Protein AF-A0A7J6PHF5-F1 (afdb_monomer_lite)

pLDDT: mean 81.96, std 14.4, range [38.84, 95.94]

Radius of gyration: 17.18 Å; chains: 1; bounding box: 46×25×44 Å

Foldseek 3Di:
DDDDDDPLPPPVSLVVVLVVVQVVVVVVPDVAAQEGEDAVDDAQDWDFDDPPDDPDPDPRRHIYGYRPHPVVNVVSSVCVQVVQPQDQPDPDDGGNNHDDPDCPPPDDDDDDPVPPD

Structure (mmCIF, N/CA/C/O backbone):
data_AF-A0A7J6PHF5-F1
#
_entry.id   AF-A0A7J6PHF5-F1
#
loop_
_atom_site.group_PDB
_atom_site.id
_atom_site.type_symbol
_atom_site.label_atom_id
_atom_site.label_alt_id
_atom_site.label_comp_id
_atom_site.label_asym_id
_atom_site.label_entity_id
_atom_site.label_seq_id
_atom_site.pdbx_PDB_ins_code
_atom_site.Cartn_x
_atom_site.Cartn_y
_atom_site.Cartn_z
_atom_site.occupancy
_atom_site.B_iso_or_equiv
_atom_site.auth_seq_id
_atom_site.auth_comp_id
_atom_site.auth_asym_id
_atom_site.auth_atom_id
_atom_site.pdbx_PDB_model_num
ATOM 1 N N . LEU A 1 1 ? -13.488 4.701 22.710 1.00 85.56 1 LEU A N 1
ATOM 2 C CA . LEU A 1 1 ? -13.323 4.854 21.248 1.00 85.56 1 LEU A CA 1
ATOM 3 C C . LEU A 1 1 ? -11.874 4.541 20.909 1.00 85.56 1 LEU A C 1
ATOM 5 O O . LEU A 1 1 ? -10.998 5.173 21.483 1.00 85.56 1 LEU A O 1
ATOM 9 N N . TYR A 1 2 ? -11.624 3.549 20.058 1.00 91.56 2 TYR A N 1
ATOM 10 C CA . TYR A 1 2 ? -10.276 3.259 19.565 1.00 91.56 2 TYR A CA 1
ATOM 11 C C . TYR A 1 2 ? -10.036 4.046 18.275 1.00 91.56 2 TYR A C 1
ATOM 13 O O . TYR A 1 2 ? -10.903 4.071 17.404 1.00 91.56 2 TYR A O 1
ATOM 21 N N . THR A 1 3 ? -8.882 4.698 18.164 1.00 94.38 3 THR A N 1
ATOM 22 C CA . THR A 1 3 ? -8.471 5.431 16.965 1.00 94.38 3 THR A CA 1
ATOM 23 C C . THR A 1 3 ? -6.974 5.268 16.756 1.00 94.38 3 THR A C 1
ATOM 25 O O . THR A 1 3 ? -6.194 5.300 17.711 1.00 94.38 3 THR A O 1
ATOM 28 N N . LYS A 1 4 ? -6.572 5.070 15.503 1.00 93.75 4 LYS A N 1
ATOM 29 C CA . LYS A 1 4 ? -5.174 4.938 15.112 1.00 93.75 4 LYS A CA 1
ATOM 30 C C . LYS A 1 4 ? -4.988 5.478 13.701 1.00 93.75 4 LYS A C 1
ATOM 32 O O . LYS A 1 4 ? -5.790 5.198 12.817 1.00 93.75 4 LYS A O 1
ATOM 37 N N . SER A 1 5 ? -3.907 6.228 13.507 1.00 94.44 5 SER A N 1
ATOM 38 C CA . SER A 1 5 ? -3.431 6.653 12.193 1.00 94.44 5 SER A CA 1
ATOM 39 C C . SER A 1 5 ? -2.093 5.981 11.904 1.00 94.44 5 SER A C 1
ATOM 41 O O . SER A 1 5 ? -1.218 5.934 12.774 1.00 94.44 5 SER A O 1
ATOM 43 N N . TYR A 1 6 ? -1.952 5.446 10.694 1.00 92.44 6 TYR A N 1
ATOM 44 C CA . TYR A 1 6 ? -0.760 4.745 10.231 1.00 92.44 6 TYR A CA 1
ATOM 45 C C . TYR A 1 6 ? -0.017 5.638 9.234 1.00 92.44 6 TYR A C 1
ATOM 47 O O . TYR A 1 6 ? -0.328 5.675 8.040 1.00 92.44 6 TYR A O 1
ATOM 55 N N . LEU A 1 7 ? 0.956 6.401 9.736 1.00 90.00 7 LEU A N 1
ATOM 56 C CA . LEU A 1 7 ? 1.778 7.277 8.903 1.00 90.00 7 LEU A CA 1
ATOM 57 C C . LEU A 1 7 ? 2.582 6.450 7.887 1.00 90.00 7 LEU A C 1
ATOM 59 O O . LEU A 1 7 ? 3.075 5.374 8.210 1.00 90.00 7 LEU A O 1
ATOM 63 N N . HIS A 1 8 ? 2.703 6.955 6.659 1.00 88.25 8 HIS A N 1
ATOM 64 C CA . HIS A 1 8 ? 3.302 6.266 5.506 1.00 88.25 8 HIS A CA 1
ATOM 65 C C . HIS A 1 8 ? 2.568 5.008 5.001 1.00 88.25 8 HIS A C 1
ATOM 67 O O . HIS A 1 8 ? 3.129 4.248 4.209 1.00 88.25 8 HIS A O 1
ATOM 73 N N . TYR A 1 9 ? 1.316 4.795 5.421 1.00 90.44 9 TYR A N 1
ATOM 74 C CA . TYR A 1 9 ? 0.438 3.737 4.897 1.00 90.44 9 TYR A CA 1
ATOM 75 C C . TYR A 1 9 ? -0.733 4.274 4.055 1.00 90.44 9 TYR A C 1
ATOM 77 O O . TYR A 1 9 ? -1.560 3.502 3.578 1.00 90.44 9 TYR A O 1
ATOM 85 N N . GLY A 1 10 ? -0.808 5.592 3.833 1.00 91.94 10 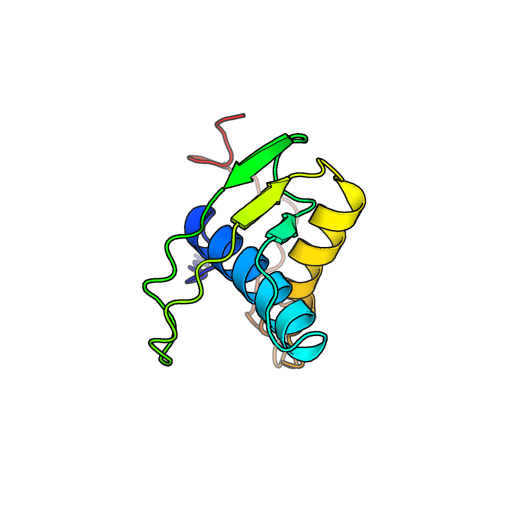GLY A N 1
ATOM 86 C CA . GLY A 1 10 ? -1.722 6.173 2.844 1.00 91.94 10 GLY A CA 1
ATOM 87 C C . GLY A 1 10 ? -1.307 5.812 1.413 1.00 91.94 10 GLY A C 1
ATOM 88 O O . GLY A 1 10 ? -0.137 5.536 1.173 1.00 91.94 10 GLY A O 1
ATOM 89 N N . LEU A 1 11 ? -2.240 5.853 0.455 1.00 91.19 11 LEU A N 1
ATOM 90 C CA . LEU A 1 11 ? -2.039 5.362 -0.921 1.00 91.19 11 LEU A CA 1
ATOM 91 C C . LEU A 1 11 ? -0.731 5.848 -1.583 1.00 91.19 11 LEU A C 1
ATOM 93 O O . LEU A 1 11 ? 0.034 5.039 -2.102 1.00 91.19 11 LEU A O 1
ATOM 97 N N . VAL A 1 12 ? -0.450 7.156 -1.527 1.00 89.62 12 VAL A N 1
ATOM 98 C CA . VAL A 1 12 ? 0.749 7.758 -2.142 1.00 89.62 12 VAL A CA 1
ATOM 99 C C . VAL A 1 12 ? 2.032 7.286 -1.457 1.00 89.62 12 VAL A C 1
ATOM 101 O O . VAL A 1 12 ? 2.973 6.851 -2.116 1.00 89.62 12 VAL A O 1
ATOM 104 N N . GLU A 1 13 ? 2.064 7.335 -0.128 1.00 89.56 13 GLU A N 1
ATOM 105 C CA . GLU A 1 13 ? 3.245 6.974 0.659 1.00 89.56 13 GLU A CA 1
ATOM 106 C C . GLU A 1 13 ? 3.515 5.466 0.643 1.00 89.56 13 GLU A C 1
ATOM 108 O O . GLU A 1 13 ? 4.663 5.038 0.536 1.00 89.56 13 GLU A O 1
ATOM 113 N N . ALA A 1 14 ? 2.461 4.648 0.665 1.00 89.56 14 ALA A N 1
ATOM 114 C CA . ALA A 1 14 ? 2.568 3.207 0.492 1.00 89.56 14 ALA A CA 1
ATOM 115 C C . ALA A 1 14 ? 3.150 2.873 -0.890 1.00 89.56 14 ALA A C 1
ATOM 117 O O . ALA A 1 14 ? 4.075 2.067 -0.979 1.00 89.56 14 ALA A O 1
ATOM 118 N N . ASN A 1 15 ? 2.694 3.546 -1.956 1.00 89.94 15 ASN A N 1
ATOM 119 C CA . ASN A 1 15 ? 3.256 3.364 -3.296 1.00 89.94 15 ASN A CA 1
ATOM 120 C C . ASN A 1 15 ? 4.736 3.789 -3.379 1.00 89.94 15 ASN A C 1
ATOM 122 O O . ASN A 1 15 ? 5.557 3.088 -3.979 1.00 89.94 15 ASN A O 1
ATOM 126 N N . ARG A 1 16 ? 5.111 4.898 -2.725 1.00 87.00 16 ARG A N 1
ATOM 127 C CA . ARG A 1 16 ? 6.518 5.323 -2.603 1.00 87.00 16 ARG A CA 1
ATOM 128 C C . ARG A 1 16 ? 7.367 4.265 -1.901 1.00 87.00 16 ARG A C 1
ATOM 130 O O . ARG A 1 16 ? 8.446 3.941 -2.389 1.00 87.00 16 ARG A O 1
ATOM 137 N N . ARG A 1 17 ? 6.865 3.667 -0.815 1.00 86.81 17 ARG A N 1
ATOM 138 C CA . ARG A 1 17 ? 7.552 2.587 -0.087 1.00 86.81 17 ARG A CA 1
ATOM 139 C C . ARG A 1 17 ? 7.706 1.315 -0.917 1.00 86.81 17 ARG A C 1
ATOM 141 O O . ARG A 1 17 ? 8.797 0.752 -0.918 1.00 86.81 17 ARG A O 1
ATOM 148 N N . VAL A 1 18 ? 6.669 0.884 -1.646 1.00 88.94 18 VAL A N 1
ATOM 149 C CA . VAL A 1 18 ? 6.785 -0.250 -2.588 1.00 88.94 18 VAL A CA 1
ATOM 150 C C . VAL A 1 18 ? 7.874 0.041 -3.617 1.00 88.94 18 VAL A C 1
ATOM 152 O O . VAL A 1 18 ? 8.764 -0.778 -3.825 1.00 88.94 18 VAL A O 1
ATOM 155 N N . SER A 1 19 ? 7.839 1.228 -4.222 1.00 87.69 19 SER A N 1
ATOM 156 C CA . SER A 1 19 ? 8.799 1.619 -5.256 1.00 87.69 19 SER A CA 1
ATOM 157 C C . SER A 1 19 ? 10.236 1.645 -4.723 1.00 87.69 19 SER A C 1
ATOM 159 O O . SER A 1 19 ? 11.134 1.082 -5.347 1.00 87.69 19 SER A O 1
ATOM 161 N N . ALA A 1 20 ? 10.445 2.214 -3.533 1.00 84.56 20 ALA A N 1
ATOM 162 C CA . ALA A 1 20 ? 11.742 2.237 -2.862 1.00 84.56 20 ALA A CA 1
ATOM 163 C C . ALA A 1 20 ? 12.260 0.827 -2.525 1.00 84.56 20 ALA A C 1
ATOM 165 O O . ALA A 1 20 ? 13.449 0.562 -2.691 1.00 84.56 20 ALA A O 1
ATOM 166 N N . ALA A 1 21 ? 11.384 -0.090 -2.100 1.00 85.38 21 ALA A N 1
ATOM 167 C CA . ALA A 1 21 ? 11.752 -1.477 -1.809 1.00 85.38 21 ALA A CA 1
ATOM 168 C C . ALA A 1 21 ? 12.167 -2.261 -3.067 1.00 85.38 21 ALA A C 1
ATOM 170 O O . ALA A 1 21 ? 13.082 -3.082 -3.012 1.00 85.38 21 ALA A O 1
ATOM 171 N N . ILE A 1 22 ? 11.521 -2.008 -4.211 1.00 86.56 22 ILE A N 1
ATOM 172 C CA . ILE A 1 22 ? 11.926 -2.608 -5.490 1.00 86.56 22 ILE A CA 1
ATOM 173 C C . ILE A 1 22 ? 13.303 -2.069 -5.898 1.00 86.56 22 ILE A C 1
ATOM 175 O O . ILE A 1 22 ? 14.195 -2.844 -6.229 1.00 86.56 22 ILE A O 1
ATOM 179 N N . ILE A 1 23 ? 13.498 -0.751 -5.833 1.00 82.25 23 ILE A N 1
ATOM 180 C CA . ILE A 1 23 ? 14.756 -0.109 -6.237 1.00 82.25 23 ILE A CA 1
ATOM 181 C C . ILE A 1 23 ? 15.921 -0.570 -5.373 1.00 82.25 23 ILE A C 1
ATOM 183 O O . ILE A 1 23 ? 16.956 -0.939 -5.915 1.00 82.25 23 ILE A O 1
ATOM 187 N N . SER A 1 24 ? 15.763 -0.594 -4.048 1.00 79.75 24 SER A N 1
ATOM 188 C CA . SER A 1 24 ? 16.830 -1.046 -3.153 1.00 79.75 24 SER A CA 1
ATOM 189 C C . SER A 1 24 ? 17.227 -2.496 -3.434 1.00 79.75 24 SER A C 1
ATOM 191 O O . SER A 1 24 ? 18.411 -2.818 -3.431 1.00 79.75 24 SER A O 1
ATOM 193 N N . LYS A 1 25 ? 16.264 -3.366 -3.759 1.00 79.44 25 LYS A N 1
ATOM 194 C CA . LYS A 1 25 ? 16.527 -4.766 -4.109 1.00 79.44 25 LYS A CA 1
ATOM 195 C C . LYS A 1 25 ? 17.279 -4.933 -5.434 1.00 79.44 25 LYS A C 1
ATOM 197 O O . LYS A 1 25 ? 18.076 -5.863 -5.548 1.00 79.44 25 LYS A O 1
ATOM 202 N N . GLU A 1 26 ? 17.011 -4.082 -6.419 1.00 77.31 26 GLU A N 1
ATOM 203 C CA . GLU A 1 26 ? 17.651 -4.145 -7.741 1.00 77.31 26 GLU A CA 1
ATOM 204 C C . GLU A 1 26 ? 18.996 -3.405 -7.789 1.00 77.31 26 GLU A C 1
ATOM 206 O O . GLU A 1 26 ? 19.927 -3.881 -8.432 1.00 77.31 26 GLU A O 1
ATOM 211 N N . LEU A 1 27 ? 19.160 -2.305 -7.047 1.00 70.75 27 LEU A N 1
ATOM 212 C CA . LEU A 1 27 ? 20.455 -1.625 -6.898 1.00 70.75 27 LEU A CA 1
ATOM 213 C C . LEU A 1 27 ? 21.512 -2.508 -6.233 1.00 70.75 27 LEU A C 1
ATOM 215 O O . LEU A 1 27 ? 22.682 -2.430 -6.578 1.00 70.75 27 LEU A O 1
ATOM 219 N N . LEU A 1 28 ? 21.107 -3.390 -5.315 1.00 63.06 28 LEU A N 1
ATOM 220 C CA . LEU A 1 28 ? 22.005 -4.391 -4.731 1.00 63.06 28 LEU A CA 1
ATOM 221 C C . LEU A 1 28 ? 22.461 -5.458 -5.743 1.00 63.06 28 LEU A C 1
ATOM 223 O O . LEU A 1 28 ? 23.329 -6.266 -5.417 1.00 63.06 28 LEU A O 1
ATOM 227 N N . ARG A 1 29 ? 21.859 -5.511 -6.939 1.00 60.72 29 ARG A N 1
ATOM 228 C CA . ARG A 1 29 ? 22.176 -6.496 -7.981 1.00 60.72 29 ARG A CA 1
ATOM 229 C C . ARG A 1 29 ? 23.015 -5.945 -9.132 1.00 60.72 29 ARG A C 1
ATOM 231 O O . ARG A 1 29 ? 23.654 -6.754 -9.799 1.00 60.72 29 ARG A O 1
ATOM 238 N N . VAL A 1 30 ? 22.997 -4.637 -9.408 1.00 56.19 30 VAL A N 1
ATOM 239 C CA . VAL A 1 30 ? 23.623 -4.062 -10.614 1.00 56.19 30 VAL A CA 1
ATOM 240 C C . VAL A 1 30 ? 24.098 -2.622 -10.363 1.00 56.19 30 VAL A C 1
ATOM 242 O O . VAL A 1 30 ? 23.326 -1.796 -9.884 1.00 56.19 30 VAL A O 1
ATOM 245 N N . ASP A 1 31 ? 25.330 -2.297 -10.775 1.00 53.56 31 ASP A N 1
ATOM 246 C CA . ASP A 1 31 ? 25.977 -0.982 -10.577 1.00 53.56 31 ASP A CA 1
ATOM 247 C C . ASP A 1 31 ? 25.333 0.187 -11.362 1.00 53.56 31 ASP A C 1
ATOM 249 O O . ASP A 1 31 ? 25.648 1.351 -11.122 1.00 53.56 31 ASP A O 1
ATOM 253 N N . SER A 1 32 ? 24.418 -0.081 -12.301 1.00 55.75 32 SER A N 1
ATOM 254 C CA . SER A 1 32 ? 23.594 0.949 -12.960 1.00 55.75 32 SER A CA 1
ATOM 255 C C . SER A 1 32 ? 22.337 0.345 -13.599 1.00 55.75 32 SER A C 1
ATOM 257 O O . SER A 1 32 ? 22.394 -0.281 -14.655 1.00 55.75 32 SER A O 1
ATOM 259 N N . VAL A 1 33 ? 21.172 0.533 -12.971 1.00 61.09 33 VAL A N 1
ATOM 260 C CA . VAL A 1 33 ? 19.879 0.128 -13.551 1.00 61.09 33 VAL A CA 1
ATOM 261 C C . VAL A 1 33 ? 19.122 1.361 -14.025 1.00 61.09 33 VAL A C 1
ATOM 263 O O . VAL A 1 33 ? 18.670 2.165 -13.216 1.00 61.09 33 VAL A O 1
ATOM 266 N N . SER A 1 34 ? 18.961 1.505 -15.340 1.00 69.44 34 SER A N 1
ATOM 267 C CA . SER A 1 34 ? 18.186 2.589 -15.961 1.00 69.44 34 SER A CA 1
ATOM 268 C C . SER A 1 34 ? 16.680 2.300 -16.018 1.00 69.44 34 SER A C 1
ATOM 270 O O . SER A 1 34 ? 15.868 3.224 -16.078 1.00 69.44 34 SER A O 1
ATOM 272 N N . THR A 1 35 ? 16.273 1.025 -16.000 1.00 81.94 35 THR A N 1
ATOM 273 C CA . THR A 1 35 ? 14.861 0.619 -16.089 1.00 81.94 35 THR A CA 1
ATOM 274 C C . THR A 1 35 ? 14.558 -0.564 -15.176 1.00 81.94 35 THR A C 1
ATOM 276 O O . THR A 1 35 ? 15.219 -1.596 -15.250 1.00 81.94 35 THR A O 1
ATOM 279 N N . ILE A 1 36 ? 13.531 -0.423 -14.336 1.00 87.19 36 ILE A N 1
ATOM 280 C CA . ILE A 1 36 ? 13.114 -1.425 -13.348 1.00 87.19 36 ILE A CA 1
ATOM 281 C C . ILE A 1 36 ? 11.660 -1.818 -13.584 1.00 87.19 36 ILE A C 1
ATOM 283 O O . ILE A 1 36 ? 10.801 -0.965 -13.777 1.00 87.19 36 ILE A O 1
ATOM 287 N N . ASN A 1 37 ? 11.353 -3.111 -13.511 1.00 90.31 37 ASN A N 1
ATOM 288 C CA . ASN A 1 37 ? 9.979 -3.585 -13.645 1.00 90.31 37 ASN A CA 1
ATOM 289 C C . ASN A 1 37 ? 9.200 -3.429 -12.329 1.00 90.31 37 ASN A C 1
ATOM 291 O O . ASN A 1 37 ? 9.639 -3.900 -11.281 1.00 90.31 37 ASN A O 1
ATOM 295 N N . ASN A 1 38 ? 8.009 -2.832 -12.394 1.00 91.75 38 ASN A N 1
ATOM 296 C CA . ASN A 1 38 ? 7.073 -2.725 -11.278 1.00 91.75 38 ASN A CA 1
ATOM 297 C C . ASN A 1 38 ? 5.790 -3.532 -11.575 1.00 91.75 38 ASN A C 1
ATOM 299 O O . ASN A 1 38 ? 5.079 -3.230 -12.536 1.00 91.75 38 ASN A O 1
ATOM 303 N N . PRO A 1 39 ? 5.455 -4.566 -10.784 1.00 94.44 39 PRO A N 1
ATOM 304 C CA . PRO A 1 39 ? 4.235 -5.349 -10.987 1.00 94.44 39 PRO A CA 1
ATOM 305 C C . PRO A 1 39 ? 2.948 -4.610 -10.620 1.00 94.44 39 PRO A C 1
ATOM 307 O O . PRO A 1 39 ? 1.900 -4.947 -11.159 1.00 94.44 39 PRO A O 1
ATOM 310 N N . CYS A 1 40 ? 3.018 -3.589 -9.764 1.00 93.31 40 CYS A N 1
ATOM 311 C CA . CYS A 1 40 ? 1.852 -2.818 -9.332 1.00 93.31 40 CYS A CA 1
ATOM 312 C C . CYS A 1 40 ? 1.386 -1.773 -10.351 1.00 93.31 40 CYS A C 1
ATOM 314 O O . CYS A 1 40 ? 0.264 -1.284 -10.262 1.00 93.31 40 CYS A O 1
ATOM 316 N N . TYR A 1 41 ? 2.242 -1.415 -11.305 1.00 93.56 41 TYR A N 1
ATOM 317 C CA . TYR A 1 41 ? 1.909 -0.472 -12.367 1.00 93.56 41 TYR A CA 1
ATOM 318 C C . TYR A 1 41 ? 1.297 -1.187 -13.567 1.00 93.56 41 TYR A C 1
ATOM 320 O O . TYR A 1 41 ? 1.606 -2.350 -13.842 1.00 93.56 41 TYR A O 1
ATOM 328 N N . PHE A 1 42 ? 0.439 -0.472 -14.297 1.00 93.38 42 PHE A N 1
ATOM 329 C CA . PHE A 1 42 ? -0.223 -1.002 -15.485 1.00 93.38 42 PHE A CA 1
ATOM 330 C C . PHE A 1 42 ? 0.792 -1.429 -16.547 1.00 93.38 42 PHE A C 1
ATOM 332 O O . PHE A 1 42 ? 1.856 -0.834 -16.700 1.00 93.38 42 PHE A O 1
ATOM 339 N N . LYS A 1 43 ? 0.466 -2.469 -17.311 1.00 94.56 43 LYS A N 1
ATOM 340 C CA . LYS A 1 43 ? 1.366 -2.976 -18.348 1.00 94.56 43 LYS A CA 1
ATOM 341 C C . LYS A 1 43 ? 1.670 -1.890 -19.389 1.00 94.56 43 LYS A C 1
ATOM 343 O O . LYS A 1 43 ? 0.750 -1.360 -20.003 1.00 94.56 43 LYS A O 1
ATOM 348 N N . GLY A 1 44 ? 2.953 -1.597 -19.605 1.00 89.38 44 GLY A N 1
ATOM 349 C CA . GLY A 1 44 ? 3.409 -0.603 -20.588 1.00 89.38 44 GLY A CA 1
ATOM 350 C C . GLY A 1 44 ? 3.365 0.853 -20.111 1.00 89.38 44 GLY A C 1
ATOM 351 O O . GLY A 1 44 ? 3.726 1.744 -20.873 1.00 89.38 44 GLY A O 1
ATOM 352 N N . MET A 1 45 ? 2.957 1.101 -18.863 1.00 91.25 45 MET A N 1
ATOM 353 C CA . MET A 1 45 ? 3.142 2.397 -18.210 1.00 91.25 45 MET A CA 1
ATOM 354 C C . MET A 1 45 ? 4.605 2.533 -17.798 1.00 91.25 45 MET A C 1
ATOM 356 O O . MET A 1 45 ? 5.113 1.694 -17.060 1.00 91.25 45 MET A O 1
ATOM 360 N N . ASP A 1 46 ? 5.247 3.615 -18.218 1.00 89.19 46 ASP A N 1
ATOM 361 C CA . ASP A 1 46 ? 6.549 4.015 -17.700 1.00 89.19 46 ASP A CA 1
ATOM 362 C C . ASP A 1 46 ? 6.325 5.192 -16.737 1.00 89.19 46 ASP A C 1
ATOM 364 O O . ASP A 1 46 ? 5.678 6.183 -17.079 1.00 89.19 46 ASP A O 1
ATOM 368 N N . TYR A 1 47 ? 6.807 5.059 -15.503 1.00 85.44 47 TYR A N 1
ATOM 369 C CA . TYR A 1 47 ? 6.666 6.070 -14.459 1.00 85.44 47 TYR A CA 1
ATOM 370 C C . TYR A 1 47 ? 8.021 6.362 -13.829 1.00 85.44 47 TYR A C 1
ATOM 372 O O . TYR A 1 47 ? 8.722 5.448 -13.392 1.00 85.44 47 TYR A O 1
ATOM 380 N N . GLN A 1 48 ? 8.375 7.643 -13.756 1.00 81.50 48 GLN A N 1
ATOM 381 C CA . GLN A 1 48 ? 9.560 8.087 -13.041 1.00 81.50 48 GLN A CA 1
ATOM 382 C C . GLN A 1 48 ? 9.140 8.584 -11.652 1.00 81.50 48 GLN A C 1
ATOM 384 O O . GLN A 1 48 ? 8.494 9.627 -11.541 1.00 81.50 48 GLN A O 1
ATOM 389 N N . PRO A 1 49 ? 9.441 7.831 -10.586 1.00 73.88 49 PRO A N 1
ATOM 390 C CA . PRO A 1 49 ? 9.124 8.254 -9.232 1.00 73.88 49 PRO A CA 1
ATOM 391 C C . PRO A 1 49 ? 9.900 9.513 -8.829 1.00 73.88 49 PRO A C 1
ATOM 393 O O . PRO A 1 49 ? 11.120 9.587 -8.958 1.00 73.88 49 PRO A O 1
ATOM 396 N N . ASP A 1 50 ? 9.171 10.482 -8.281 1.00 68.81 50 ASP A N 1
ATOM 397 C CA . ASP A 1 50 ? 9.742 11.642 -7.603 1.00 68.81 50 ASP A CA 1
ATOM 398 C C . ASP A 1 50 ? 10.173 11.240 -6.183 1.00 68.81 50 ASP A C 1
ATOM 400 O O . ASP A 1 50 ? 9.381 11.257 -5.230 1.00 68.81 50 ASP A O 1
ATOM 404 N N . PHE A 1 51 ? 11.420 10.785 -6.049 1.00 64.75 51 PHE A N 1
ATOM 405 C CA . PHE A 1 51 ? 12.024 10.489 -4.752 1.00 64.75 51 PHE A CA 1
ATOM 406 C C . PHE A 1 51 ? 12.679 11.738 -4.168 1.00 64.75 51 PHE A C 1
ATOM 408 O O . PHE A 1 51 ? 13.898 11.855 -4.115 1.00 64.75 51 PHE A O 1
ATOM 415 N N . ALA A 1 52 ? 11.871 12.653 -3.643 1.00 46.81 52 ALA A N 1
ATOM 416 C CA . ALA A 1 52 ? 12.381 13.723 -2.785 1.00 46.81 52 ALA A CA 1
ATOM 417 C C . ALA A 1 52 ? 12.679 13.251 -1.339 1.00 46.81 52 ALA A C 1
ATOM 419 O O . ALA A 1 52 ? 13.006 14.062 -0.478 1.00 46.81 52 ALA A O 1
ATOM 420 N N . THR A 1 53 ? 12.518 11.959 -1.021 1.00 47.00 53 THR A N 1
ATOM 421 C CA . THR A 1 53 ? 12.429 11.473 0.369 1.00 47.00 53 THR A CA 1
ATOM 422 C C . THR A 1 53 ? 13.189 10.171 0.616 1.00 47.00 53 THR A C 1
ATOM 424 O O . THR A 1 53 ? 12.623 9.090 0.726 1.00 47.00 53 THR A O 1
ATOM 427 N N . ALA A 1 54 ? 14.497 10.297 0.795 1.00 38.84 54 ALA A N 1
ATOM 428 C CA . ALA A 1 54 ? 15.252 9.536 1.785 1.00 38.84 54 ALA A CA 1
ATOM 429 C C . ALA A 1 54 ? 16.504 10.353 2.114 1.00 38.84 54 ALA A C 1
ATOM 431 O O . ALA A 1 54 ? 16.975 11.107 1.271 1.00 38.84 54 ALA A O 1
ATOM 432 N N . LEU A 1 55 ? 17.054 10.203 3.320 1.00 45.97 55 LEU A N 1
ATOM 433 C CA . LEU A 1 55 ? 18.256 10.892 3.823 1.00 45.97 55 LEU A CA 1
ATOM 434 C C . LEU A 1 55 ? 19.510 10.823 2.916 1.00 45.97 55 LEU A C 1
ATOM 436 O O . LEU A 1 55 ? 20.533 11.414 3.242 1.00 45.97 55 LEU A O 1
ATOM 440 N N . PHE A 1 56 ? 19.437 10.120 1.790 1.00 46.59 56 PHE A N 1
ATOM 441 C CA . PHE A 1 56 ? 20.463 10.039 0.770 1.00 46.59 56 PHE A CA 1
ATOM 442 C C . PHE A 1 56 ? 19.949 10.714 -0.503 1.00 46.59 56 PHE A C 1
ATOM 444 O O . PHE A 1 56 ? 19.145 10.147 -1.241 1.00 46.59 56 PHE A O 1
ATOM 451 N N . GLN A 1 57 ? 20.426 11.938 -0.750 1.00 48.69 57 GLN A N 1
ATOM 452 C CA . GLN A 1 57 ? 20.264 12.697 -1.997 1.00 48.69 57 GLN A CA 1
ATOM 453 C C . GLN A 1 57 ? 21.034 12.023 -3.139 1.00 48.69 57 GLN A C 1
ATOM 455 O O . GLN A 1 57 ? 21.976 12.584 -3.692 1.00 48.69 57 GLN A O 1
ATOM 460 N N . ILE A 1 58 ? 20.669 10.792 -3.478 1.00 52.12 58 ILE A N 1
ATOM 461 C CA . ILE A 1 58 ? 21.163 10.140 -4.682 1.00 52.12 58 ILE A CA 1
ATOM 462 C C . ILE A 1 58 ? 20.104 10.415 -5.750 1.00 52.12 58 ILE A C 1
ATOM 464 O O . ILE A 1 58 ? 19.017 9.838 -5.664 1.00 52.12 58 ILE A O 1
ATOM 468 N N . PRO A 1 59 ? 20.360 11.306 -6.728 1.00 53.03 59 PRO A N 1
ATOM 469 C CA . PRO A 1 59 ? 19.464 11.497 -7.859 1.00 53.03 59 PRO A CA 1
ATOM 470 C C . PRO A 1 59 ? 19.516 10.239 -8.726 1.00 53.03 59 PRO A C 1
ATOM 472 O O . PRO A 1 59 ? 20.290 10.125 -9.673 1.00 53.03 59 PRO A O 1
ATOM 475 N N . LEU A 1 60 ? 18.714 9.251 -8.352 1.00 61.47 60 LEU A N 1
ATOM 476 C CA . LEU A 1 60 ? 18.605 7.999 -9.068 1.00 61.47 60 LEU A CA 1
ATOM 477 C C . LEU A 1 60 ? 17.510 8.165 -10.126 1.00 61.47 60 LEU A C 1
ATOM 479 O O . LEU A 1 60 ? 16.318 8.062 -9.836 1.00 61.47 60 LEU A O 1
ATOM 483 N N . ALA A 1 61 ? 17.911 8.475 -11.358 1.00 67.25 61 ALA A N 1
ATOM 484 C CA . ALA A 1 61 ? 16.997 8.548 -12.493 1.00 67.25 61 ALA A CA 1
ATOM 485 C C . ALA A 1 61 ? 16.623 7.126 -12.947 1.00 67.25 61 ALA A C 1
ATOM 487 O O . ALA A 1 61 ? 17.201 6.586 -13.887 1.00 67.25 61 ALA A O 1
ATOM 488 N N . VAL A 1 62 ? 15.680 6.502 -12.240 1.00 77.38 62 VAL A N 1
ATOM 489 C CA . VAL A 1 62 ? 15.156 5.174 -12.579 1.00 77.38 62 VAL A CA 1
ATOM 490 C C . VAL A 1 62 ? 13.790 5.304 -13.223 1.00 77.38 62 VAL A C 1
ATOM 492 O O . VAL A 1 62 ? 12.874 5.887 -12.644 1.00 77.38 62 VAL A O 1
ATOM 495 N N . VAL A 1 63 ? 13.629 4.690 -14.393 1.00 85.69 63 VAL A N 1
ATOM 496 C CA . VAL A 1 63 ? 12.318 4.521 -15.024 1.00 85.69 63 VAL A CA 1
ATOM 497 C C . VAL A 1 63 ? 11.701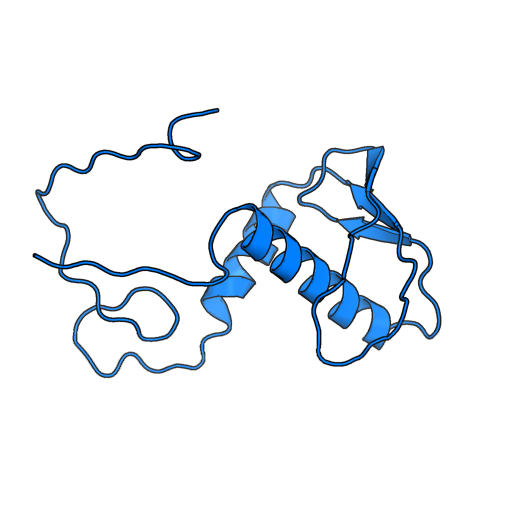 3.216 -14.534 1.00 85.69 63 VAL A C 1
ATOM 499 O O . VAL A 1 63 ? 12.283 2.144 -14.702 1.00 85.69 63 VAL A O 1
ATOM 502 N N . MET 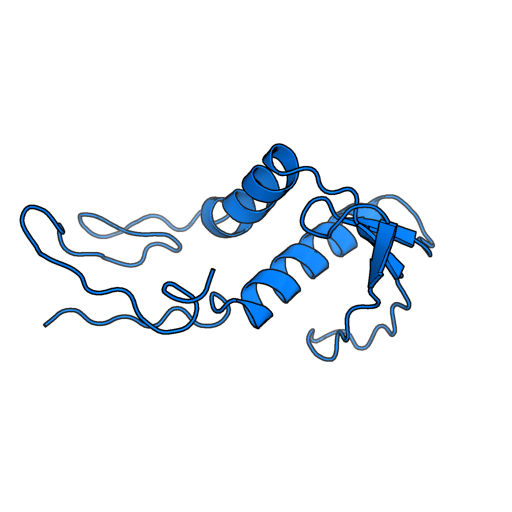A 1 64 ? 10.517 3.286 -13.926 1.00 87.56 64 MET A N 1
ATOM 503 C CA . MET A 1 64 ? 9.771 2.097 -13.528 1.00 87.56 64 MET A CA 1
ATOM 504 C C . MET A 1 64 ? 8.768 1.712 -14.611 1.00 87.56 64 MET A C 1
ATOM 506 O O . MET A 1 64 ? 7.817 2.449 -14.862 1.00 87.56 64 MET A O 1
ATOM 510 N N . ARG A 1 65 ? 8.951 0.538 -15.216 1.00 91.88 65 ARG A N 1
ATOM 511 C CA . ARG A 1 65 ? 8.055 -0.021 -16.228 1.00 91.88 65 ARG A CA 1
ATOM 512 C C . ARG A 1 65 ? 7.032 -0.954 -15.602 1.00 91.88 65 ARG A C 1
ATOM 514 O O . ARG A 1 65 ? 7.381 -1.943 -14.960 1.00 91.88 65 ARG A O 1
ATOM 521 N N . GLY A 1 66 ? 5.760 -0.669 -15.817 1.00 93.69 66 GLY A N 1
ATOM 522 C CA . GLY A 1 66 ? 4.661 -1.470 -15.318 1.00 93.69 66 GLY A CA 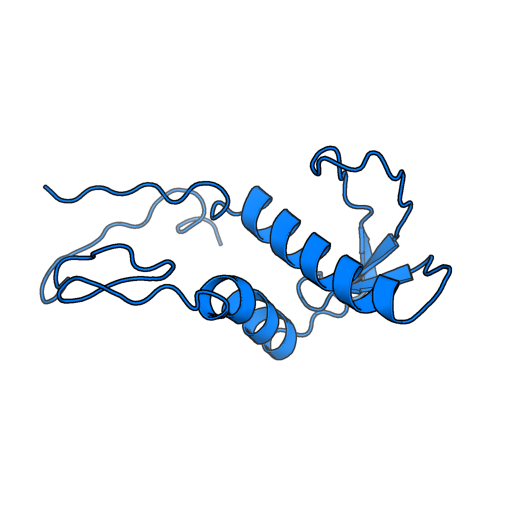1
ATOM 523 C C . GLY A 1 66 ? 4.493 -2.781 -16.077 1.00 93.69 66 GLY A C 1
ATOM 524 O O . GLY A 1 66 ? 4.551 -2.830 -17.309 1.00 93.69 66 GLY A O 1
ATOM 525 N N . THR A 1 67 ? 4.282 -3.860 -15.324 1.00 94.31 67 THR A N 1
ATOM 526 C CA . THR A 1 67 ? 4.052 -5.207 -15.874 1.00 94.31 67 THR A CA 1
ATOM 527 C C . THR A 1 67 ? 2.622 -5.708 -15.663 1.00 94.31 67 THR A C 1
ATOM 529 O O . THR A 1 67 ? 2.201 -6.604 -16.392 1.00 94.31 67 THR A O 1
ATOM 532 N N . GLY A 1 68 ? 1.853 -5.094 -14.754 1.00 94.38 68 GLY A N 1
ATOM 533 C CA . GLY A 1 68 ? 0.449 -5.431 -14.498 1.00 94.38 68 GLY A CA 1
ATOM 534 C C . GLY A 1 68 ? 0.236 -6.811 -13.871 1.00 94.38 68 GLY A C 1
ATOM 535 O O . GLY A 1 68 ? -0.734 -7.485 -14.205 1.00 94.38 68 GLY A O 1
ATOM 536 N N . ASP A 1 69 ? 1.147 -7.254 -13.004 1.00 95.94 69 ASP A N 1
ATOM 537 C CA . ASP A 1 69 ? 1.090 -8.566 -12.352 1.00 95.94 69 ASP A CA 1
ATOM 538 C C . ASP A 1 69 ? 0.505 -8.421 -10.938 1.00 95.94 69 ASP A C 1
ATOM 540 O O . ASP A 1 69 ? 1.192 -8.023 -9.990 1.00 95.94 69 ASP A O 1
ATOM 544 N N . PHE A 1 70 ? -0.792 -8.713 -10.810 1.00 95.00 70 PHE A N 1
ATOM 545 C CA . PHE A 1 70 ? -1.536 -8.546 -9.562 1.00 95.00 70 PHE A CA 1
ATOM 546 C C . PHE A 1 70 ? -0.966 -9.394 -8.421 1.00 95.00 70 PHE A C 1
ATOM 548 O O . PHE A 1 70 ? -0.779 -8.881 -7.317 1.00 95.00 70 PHE A O 1
ATOM 555 N N . ASP A 1 71 ? -0.641 -10.662 -8.678 1.00 95.88 71 ASP A N 1
ATOM 556 C CA . ASP A 1 71 ? -0.158 -11.579 -7.645 1.00 95.88 71 ASP A CA 1
ATOM 557 C C . ASP A 1 71 ? 1.206 -11.138 -7.113 1.00 95.88 71 ASP A C 1
ATOM 559 O O . ASP A 1 71 ? 1.420 -11.083 -5.894 1.00 95.88 71 ASP A O 1
ATOM 563 N N . LYS A 1 72 ? 2.117 -10.733 -8.009 1.00 94.00 72 LYS A N 1
ATOM 564 C CA . LYS A 1 72 ? 3.412 -10.172 -7.604 1.00 94.00 72 LYS A CA 1
ATOM 565 C C . LYS A 1 72 ? 3.256 -8.844 -6.874 1.00 94.00 72 LYS A C 1
ATOM 567 O O . LYS A 1 72 ? 3.955 -8.623 -5.885 1.00 94.00 72 LYS A O 1
ATOM 572 N N . CYS A 1 73 ? 2.348 -7.974 -7.316 1.00 94.25 73 CYS A N 1
ATOM 573 C CA . CYS A 1 73 ? 2.079 -6.721 -6.617 1.00 94.25 73 CYS A CA 1
ATOM 574 C C . CYS A 1 73 ? 1.552 -6.976 -5.200 1.00 94.25 73 CYS A C 1
ATOM 576 O O . CYS A 1 73 ? 2.092 -6.443 -4.232 1.00 94.25 73 CYS A O 1
ATOM 578 N N . ALA A 1 74 ? 0.555 -7.850 -5.052 1.00 93.06 74 ALA A N 1
ATOM 579 C CA . ALA A 1 74 ? -0.008 -8.205 -3.758 1.00 93.06 74 ALA A CA 1
ATOM 580 C C . ALA A 1 74 ? 1.047 -8.834 -2.833 1.00 93.06 74 ALA A C 1
ATOM 582 O O . ALA A 1 74 ? 1.065 -8.554 -1.635 1.00 93.06 74 ALA A O 1
ATOM 583 N N . ALA A 1 75 ? 1.955 -9.659 -3.366 1.00 91.75 75 ALA A N 1
ATOM 584 C CA . ALA A 1 75 ? 3.075 -10.204 -2.603 1.00 91.75 75 ALA A CA 1
ATOM 585 C C . ALA A 1 75 ? 4.048 -9.112 -2.119 1.00 91.75 75 ALA A C 1
ATOM 587 O O . ALA A 1 75 ? 4.433 -9.128 -0.951 1.00 91.75 75 ALA A O 1
ATOM 588 N N . LEU A 1 76 ? 4.403 -8.140 -2.969 1.00 89.38 76 LEU A N 1
ATOM 589 C CA . LEU A 1 76 ? 5.250 -7.002 -2.582 1.00 89.38 76 LEU A CA 1
ATOM 590 C C . LEU A 1 76 ? 4.576 -6.108 -1.538 1.00 89.38 76 LEU A C 1
ATOM 592 O O . LEU A 1 76 ? 5.196 -5.745 -0.543 1.00 89.38 76 LEU A O 1
ATOM 596 N N . VAL A 1 77 ? 3.295 -5.791 -1.722 1.00 91.31 77 VAL A N 1
ATOM 597 C CA . VAL A 1 77 ? 2.530 -4.986 -0.761 1.00 91.31 77 VAL A CA 1
ATOM 598 C C . VAL A 1 77 ? 2.463 -5.693 0.592 1.00 91.31 77 V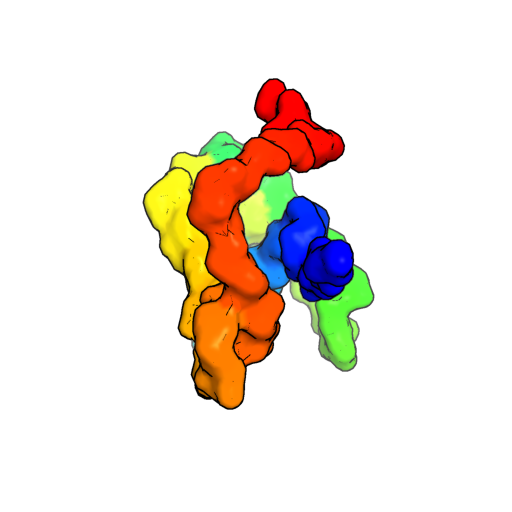AL A C 1
ATOM 600 O O . VAL A 1 77 ? 2.684 -5.057 1.618 1.00 91.31 77 VAL A O 1
ATOM 603 N N . ARG A 1 78 ? 2.257 -7.018 0.625 1.00 89.62 78 ARG A N 1
ATOM 604 C CA . ARG A 1 78 ? 2.302 -7.798 1.876 1.00 89.62 78 ARG A CA 1
ATOM 605 C C . ARG A 1 78 ? 3.651 -7.702 2.589 1.00 89.62 78 ARG A C 1
ATOM 607 O O . ARG A 1 78 ? 3.665 -7.687 3.816 1.00 89.62 78 ARG A O 1
ATOM 614 N N . GLN A 1 79 ? 4.769 -7.587 1.869 1.00 85.81 79 GLN A N 1
ATOM 615 C CA . GLN A 1 79 ? 6.090 -7.421 2.495 1.00 85.81 79 GLN A CA 1
ATOM 616 C C . GLN A 1 79 ? 6.208 -6.112 3.285 1.00 85.81 79 GLN A C 1
ATOM 618 O O . GLN A 1 79 ? 6.916 -6.090 4.291 1.00 85.81 79 GLN A O 1
ATOM 623 N N . LEU A 1 80 ? 5.467 -5.059 2.910 1.00 82.31 80 LEU A N 1
ATOM 624 C CA . LEU A 1 80 ? 5.422 -3.811 3.684 1.00 82.31 80 LEU A CA 1
ATOM 625 C C . LEU A 1 80 ? 4.853 -4.002 5.094 1.00 82.31 80 LEU A C 1
ATOM 627 O O . LEU A 1 80 ? 5.202 -3.240 5.989 1.00 82.31 80 LEU A O 1
ATOM 631 N N . PHE A 1 81 ? 3.988 -5.001 5.271 1.00 84.88 81 PHE A N 1
ATOM 632 C CA . PHE A 1 81 ? 3.340 -5.329 6.541 1.00 84.88 81 PHE A CA 1
ATOM 633 C C . PHE A 1 81 ? 3.996 -6.526 7.245 1.00 84.88 81 PHE A C 1
ATOM 635 O O . PHE A 1 81 ? 3.875 -6.670 8.455 1.00 84.88 81 PHE A O 1
ATOM 642 N N . GLY A 1 82 ? 4.669 -7.399 6.489 1.00 66.50 82 GLY A N 1
ATOM 643 C CA . GLY A 1 82 ? 5.265 -8.647 6.976 1.00 66.50 82 GLY A CA 1
ATOM 644 C C . GLY A 1 82 ? 6.723 -8.538 7.427 1.00 66.50 82 GLY A C 1
ATOM 645 O O . GLY A 1 82 ? 7.228 -9.468 8.046 1.00 66.50 82 GLY A O 1
ATOM 646 N N . SER A 1 83 ? 7.407 -7.423 7.146 1.00 53.12 83 SER A N 1
ATOM 647 C CA . SER A 1 83 ? 8.786 -7.201 7.613 1.00 53.12 83 SER A CA 1
ATOM 648 C C . SER A 1 83 ? 8.873 -6.772 9.084 1.00 53.12 83 SER A C 1
ATOM 650 O O . SER A 1 83 ? 9.982 -6.583 9.591 1.00 53.12 83 SER A O 1
ATOM 652 N N . SER A 1 84 ? 7.749 -6.598 9.786 1.00 54.09 84 SER A N 1
ATOM 653 C CA . SER A 1 84 ? 7.780 -6.255 11.202 1.00 54.09 84 SER A CA 1
ATOM 654 C C . SER A 1 84 ? 8.144 -7.498 12.020 1.00 54.09 84 SER A C 1
ATOM 656 O O . SER A 1 84 ? 7.279 -8.245 12.468 1.00 54.09 84 SER A O 1
ATOM 658 N N . THR A 1 85 ? 9.439 -7.672 12.287 1.00 58.88 85 THR A N 1
ATOM 659 C CA . THR A 1 85 ? 9.981 -8.444 13.425 1.00 58.88 85 THR A CA 1
ATOM 660 C C . THR A 1 85 ? 9.473 -7.936 14.783 1.00 58.88 85 THR A C 1
ATOM 662 O O . THR A 1 85 ? 9.843 -8.457 15.832 1.00 58.88 85 THR A O 1
ATOM 665 N N . THR A 1 86 ? 8.632 -6.905 14.778 1.00 73.88 86 THR A N 1
ATOM 666 C CA . THR A 1 86 ? 8.012 -6.305 15.944 1.00 73.88 86 THR A CA 1
ATOM 667 C C . THR A 1 86 ? 7.022 -7.269 16.577 1.00 73.88 86 THR A C 1
ATOM 669 O O . THR A 1 86 ? 5.896 -7.448 16.112 1.00 73.88 86 THR A O 1
ATOM 672 N N . THR A 1 87 ? 7.447 -7.861 17.686 1.00 83.44 87 THR A N 1
ATOM 673 C CA . THR A 1 87 ? 6.594 -8.643 18.574 1.00 83.44 87 THR A CA 1
ATOM 674 C C . THR A 1 87 ? 5.370 -7.827 18.994 1.00 83.44 87 THR A C 1
ATOM 676 O O . THR A 1 87 ? 5.483 -6.681 19.432 1.00 83.44 87 THR A O 1
ATOM 679 N N . CYS A 1 88 ? 4.188 -8.432 18.894 1.00 86.00 88 CYS A N 1
ATOM 680 C CA . CYS A 1 88 ? 2.983 -7.899 19.512 1.00 86.00 88 CYS A CA 1
ATOM 681 C C . CYS A 1 88 ? 3.056 -8.154 21.024 1.00 86.00 88 CYS A C 1
ATOM 683 O O . CYS A 1 88 ? 2.905 -9.284 21.480 1.00 86.00 88 CYS A O 1
ATOM 685 N N . TRP A 1 89 ? 3.318 -7.106 21.806 1.00 84.81 89 TRP A N 1
ATOM 686 C CA . TRP A 1 89 ? 3.446 -7.193 23.270 1.00 84.81 89 TRP A CA 1
ATOM 687 C C . TRP A 1 89 ? 2.102 -7.198 24.010 1.00 84.81 89 TRP A C 1
ATOM 689 O O . TRP A 1 89 ? 2.054 -7.262 25.236 1.00 84.81 89 TRP A O 1
ATOM 699 N N . VAL A 1 90 ? 1.005 -7.096 23.267 1.00 86.06 90 VAL A N 1
ATOM 700 C CA . VAL A 1 90 ? -0.364 -6.985 23.771 1.00 86.06 90 VAL A CA 1
ATOM 701 C C . VAL A 1 90 ? -1.239 -8.066 23.147 1.00 86.06 90 VAL A C 1
ATOM 703 O O . VAL A 1 90 ? -0.828 -8.773 22.232 1.00 86.06 90 VAL A O 1
ATOM 706 N N . ARG A 1 91 ? -2.469 -8.210 23.635 1.00 81.25 91 ARG A N 1
ATOM 707 C CA . ARG A 1 91 ? -3.445 -9.109 23.020 1.00 81.25 91 ARG A CA 1
ATOM 708 C C . ARG A 1 91 ? -4.010 -8.457 21.754 1.00 81.25 91 ARG A C 1
ATOM 710 O O . ARG A 1 91 ? -4.549 -7.363 21.859 1.00 81.25 91 ARG A O 1
ATOM 717 N N . ASP A 1 92 ? -3.926 -9.160 20.625 1.00 85.06 92 ASP A N 1
ATOM 718 C CA . ASP A 1 92 ? -4.458 -8.777 19.308 1.00 85.06 92 ASP A CA 1
ATOM 719 C C . ASP A 1 92 ? -3.805 -7.504 18.707 1.00 85.06 92 ASP A C 1
ATOM 721 O O . ASP A 1 92 ? -4.041 -6.373 19.139 1.00 85.06 92 ASP A O 1
ATOM 725 N N . CYS A 1 93 ? -2.977 -7.681 17.671 1.00 89.00 93 CYS A N 1
ATOM 726 C CA . CYS A 1 93 ? -2.345 -6.587 16.926 1.00 89.00 93 CYS A CA 1
ATOM 727 C C . CYS A 1 93 ? -2.724 -6.602 15.444 1.00 89.00 93 CYS A C 1
ATOM 729 O O . CYS A 1 93 ? -3.066 -7.632 14.870 1.00 89.00 93 CYS A O 1
ATOM 731 N N . THR A 1 94 ? -2.571 -5.433 14.831 1.00 89.56 94 THR A N 1
ATOM 732 C CA . THR A 1 94 ? -2.423 -5.260 13.380 1.00 89.56 94 THR A CA 1
ATOM 733 C C . THR A 1 94 ? -0.984 -5.597 12.963 1.00 89.56 94 THR A C 1
ATOM 735 O O . THR A 1 94 ? -0.407 -6.577 13.425 1.00 89.56 94 THR A O 1
ATOM 738 N N . PHE A 1 95 ? -0.382 -4.781 12.105 1.00 88.56 95 PHE A N 1
ATOM 739 C CA . PHE A 1 95 ? 1.033 -4.805 11.762 1.00 88.56 95 PHE A CA 1
ATOM 740 C C . PHE A 1 95 ? 1.826 -3.852 12.676 1.00 88.56 95 PHE A C 1
ATOM 742 O O . PHE A 1 95 ? 1.245 -3.079 13.444 1.00 88.56 95 PHE A O 1
ATOM 749 N N . ASP A 1 96 ? 3.159 -3.930 12.624 1.00 86.44 96 ASP A N 1
ATOM 750 C CA . ASP A 1 96 ? 4.081 -3.106 13.425 1.00 86.44 96 ASP A CA 1
ATOM 751 C C . ASP A 1 96 ? 3.842 -3.180 14.949 1.00 86.44 96 ASP A C 1
ATOM 753 O O . ASP A 1 96 ? 4.122 -2.234 15.685 1.00 86.44 96 ASP A O 1
ATOM 757 N N . GLY A 1 97 ? 3.297 -4.298 15.444 1.00 87.62 97 GLY A N 1
ATOM 758 C CA . GLY A 1 97 ? 3.008 -4.496 16.871 1.00 87.62 97 GLY A CA 1
ATOM 759 C C . GLY A 1 97 ? 1.933 -3.558 17.436 1.00 87.62 97 GLY A C 1
ATOM 760 O O . GLY A 1 97 ? 1.842 -3.379 18.652 1.00 87.62 97 GLY A O 1
ATOM 761 N N . VAL A 1 98 ? 1.118 -2.933 16.580 1.00 90.00 98 VAL A N 1
ATOM 762 C CA . VAL A 1 98 ? 0.089 -1.981 17.010 1.00 90.00 98 VAL A CA 1
ATOM 763 C C . VAL A 1 98 ? -1.173 -2.720 17.449 1.00 90.00 98 VAL A C 1
ATOM 765 O O . VAL A 1 98 ? -1.832 -3.366 16.632 1.00 90.00 98 VAL A O 1
ATOM 768 N N . TYR A 1 99 ? -1.540 -2.551 18.722 1.00 92.12 99 TYR A N 1
ATOM 769 C CA . TYR A 1 99 ? -2.792 -3.034 19.316 1.00 92.12 99 TYR A CA 1
ATOM 770 C C . TYR A 1 99 ? -4.016 -2.717 18.449 1.00 92.12 99 TYR A C 1
ATOM 772 O O . TYR A 1 99 ? -4.185 -1.557 18.067 1.00 92.12 99 TYR A O 1
ATOM 780 N N . GLN A 1 100 ? -4.907 -3.687 18.234 1.00 91.31 100 GLN A N 1
ATOM 781 C CA . GLN A 1 100 ? -6.243 -3.460 17.681 1.00 91.31 100 GLN A CA 1
ATOM 782 C C . GLN A 1 100 ? -7.291 -4.247 18.487 1.00 91.31 100 GLN A C 1
ATOM 784 O O . GLN A 1 100 ? -7.180 -5.465 18.606 1.00 91.31 100 GLN A O 1
ATOM 789 N N . PRO A 1 101 ? -8.343 -3.588 19.011 1.00 92.00 101 PRO A N 1
ATOM 790 C CA . PRO A 1 101 ? -9.460 -4.278 19.649 1.00 92.00 101 PRO A CA 1
ATOM 791 C C . PRO A 1 101 ? -10.164 -5.241 18.689 1.00 92.00 101 PRO A C 1
ATOM 793 O O . PRO A 1 101 ? -10.266 -4.968 17.493 1.00 92.00 101 PRO A O 1
ATOM 796 N N . ARG A 1 102 ? -10.730 -6.329 19.223 1.00 90.69 102 ARG A N 1
ATOM 797 C CA . ARG A 1 102 ? -11.538 -7.268 18.431 1.00 90.69 102 ARG A CA 1
ATOM 798 C C . ARG A 1 102 ? -12.700 -6.523 17.766 1.00 90.69 102 ARG A C 1
ATOM 800 O O . ARG A 1 102 ? -13.433 -5.795 18.430 1.00 90.69 102 ARG A O 1
ATOM 807 N N . ILE A 1 103 ? -12.840 -6.711 16.457 1.00 89.62 103 ILE A N 1
ATOM 808 C CA . ILE A 1 103 ? -13.808 -5.994 15.609 1.00 89.62 103 ILE A CA 1
ATOM 809 C C . ILE A 1 103 ? -15.113 -6.768 15.379 1.00 89.62 103 ILE A C 1
ATOM 811 O O . ILE A 1 103 ? -15.976 -6.315 14.624 1.00 89.62 103 ILE A O 1
ATOM 815 N N . ASP A 1 104 ? -15.261 -7.929 16.019 1.00 85.94 104 ASP A N 1
ATOM 816 C CA . ASP A 1 104 ? -16.421 -8.808 15.885 1.00 85.94 104 ASP A CA 1
ATOM 817 C C . ASP A 1 104 ? -17.737 -8.034 16.085 1.00 85.94 104 ASP A C 1
ATOM 819 O O . ASP A 1 104 ? -17.870 -7.219 17.000 1.00 85.94 104 ASP A O 1
ATOM 823 N N . ASN A 1 105 ? -18.721 -8.297 15.222 1.00 86.25 105 ASN A N 1
ATOM 824 C CA . ASN A 1 105 ? -20.071 -7.720 15.270 1.00 86.25 105 ASN A CA 1
ATOM 825 C C . ASN A 1 105 ? -20.159 -6.180 15.196 1.00 86.25 105 ASN A C 1
ATOM 827 O O . ASN A 1 105 ? -21.197 -5.610 15.534 1.00 86.25 105 ASN A O 1
ATOM 831 N N . THR A 1 106 ? -19.120 -5.494 14.707 1.00 88.19 106 THR A N 1
ATOM 832 C CA . THR A 1 106 ? -19.138 -4.035 14.503 1.00 88.19 106 THR A CA 1
ATOM 833 C C . THR A 1 106 ? -19.357 -3.683 13.031 1.00 88.19 106 THR A C 1
ATOM 835 O O . THR A 1 106 ? -18.734 -4.260 12.141 1.00 88.19 106 THR A O 1
ATOM 838 N N . ARG A 1 107 ? -20.241 -2.716 12.750 1.00 93.94 107 ARG A N 1
ATOM 839 C CA . ARG A 1 107 ? -20.420 -2.166 11.396 1.00 93.94 107 ARG A CA 1
ATOM 840 C C . ARG A 1 107 ? -19.403 -1.054 11.156 1.00 93.94 107 ARG A C 1
ATOM 842 O O . ARG A 1 107 ? -19.327 -0.116 11.945 1.00 93.94 107 ARG A O 1
ATOM 849 N N . PHE A 1 108 ? -18.669 -1.145 10.051 1.00 93.69 108 PHE A N 1
ATOM 850 C CA . PHE A 1 108 ? -17.702 -0.134 9.629 1.00 93.69 108 PHE A CA 1
ATOM 851 C C . PHE A 1 108 ? -18.188 0.577 8.369 1.00 93.69 108 PHE A C 1
ATOM 853 O O . PHE A 1 108 ? -18.838 -0.026 7.518 1.00 93.69 108 PHE A O 1
ATOM 860 N N . VAL A 1 109 ? -17.840 1.856 8.249 1.00 94.81 109 VAL A N 1
ATOM 861 C CA . VAL A 1 109 ? -18.025 2.643 7.028 1.00 94.81 109 VAL A CA 1
ATOM 862 C C . VAL A 1 109 ? -16.640 3.000 6.511 1.00 94.81 109 VAL A C 1
ATOM 864 O O . VAL A 1 109 ? -15.849 3.607 7.231 1.00 94.81 109 VAL A O 1
ATOM 867 N N . ALA A 1 110 ? -16.347 2.606 5.276 1.00 94.38 110 ALA A N 1
ATOM 868 C CA . ALA A 1 110 ? -15.120 2.974 4.587 1.00 94.38 110 ALA A CA 1
ATOM 869 C C . ALA A 1 110 ? -15.407 4.150 3.643 1.00 94.38 110 ALA A C 1
ATOM 871 O O . ALA A 1 110 ? -16.406 4.143 2.926 1.00 94.38 110 ALA A O 1
ATOM 872 N N . VAL A 1 111 ? -14.554 5.173 3.671 1.00 95.06 111 VAL A N 1
ATOM 873 C CA . VAL A 1 111 ? -14.729 6.429 2.920 1.00 95.06 111 VAL A CA 1
ATOM 874 C C . VAL A 1 111 ? -13.450 6.795 2.158 1.00 95.06 111 VAL A C 1
ATOM 876 O O . VAL A 1 111 ? -12.432 6.110 2.273 1.00 95.06 111 VAL A O 1
ATOM 879 N N . SER A 1 112 ? -13.484 7.891 1.393 1.00 93.38 112 SER A N 1
ATOM 880 C CA . SER A 1 112 ? -12.337 8.396 0.619 1.00 93.38 112 SER A CA 1
ATOM 881 C C . SER A 1 112 ? -11.859 7.366 -0.417 1.00 93.38 112 SER A C 1
ATOM 883 O O . SER A 1 112 ? -12.690 6.792 -1.117 1.00 93.38 112 SER A O 1
ATOM 885 N N . ASN A 1 113 ? -10.551 7.089 -0.497 1.00 91.62 113 ASN A N 1
ATOM 886 C CA . ASN A 1 113 ? -9.971 6.152 -1.468 1.00 91.62 113 ASN A CA 1
ATOM 887 C C . ASN A 1 113 ? -10.477 4.706 -1.329 1.00 91.62 113 ASN A C 1
ATOM 889 O O . ASN A 1 113 ? -10.237 3.901 -2.218 1.00 91.62 113 ASN A O 1
ATOM 893 N N . PHE A 1 114 ? -11.156 4.356 -0.232 1.00 91.25 114 PHE A N 1
ATOM 894 C CA . PHE A 1 114 ? -11.799 3.047 -0.095 1.00 91.25 114 PHE A CA 1
ATOM 895 C C . PHE A 1 114 ? -13.149 2.954 -0.821 1.00 91.25 114 PHE A C 1
ATOM 897 O O . PHE A 1 114 ? -13.618 1.849 -1.070 1.00 91.25 114 PHE A O 1
ATOM 904 N N . ALA A 1 115 ? -13.786 4.090 -1.123 1.00 90.38 115 ALA A N 1
ATOM 905 C CA . ALA A 1 115 ? -15.101 4.157 -1.764 1.00 90.38 115 ALA A CA 1
ATOM 906 C C . ALA A 1 115 ? -15.032 4.542 -3.253 1.00 90.38 115 ALA A C 1
ATOM 908 O O . ALA A 1 115 ? -16.012 4.381 -3.974 1.00 90.38 115 ALA A O 1
ATOM 909 N N . THR A 1 116 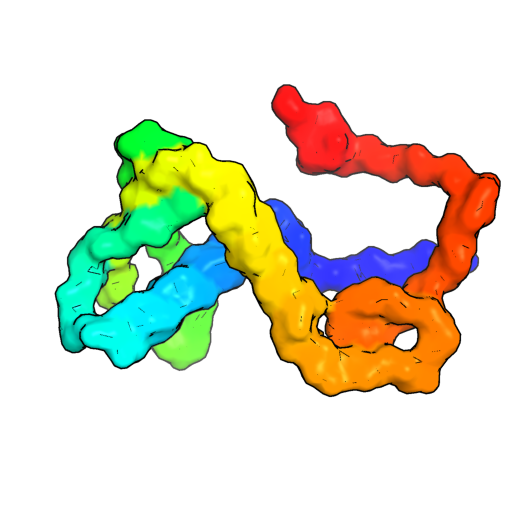? -13.892 5.057 -3.713 1.00 77.62 116 THR A N 1
ATOM 910 C CA . THR A 1 116 ? -13.627 5.359 -5.122 1.00 77.62 116 THR A CA 1
ATOM 911 C C . THR A 1 116 ? -12.892 4.185 -5.761 1.00 77.62 116 THR A C 1
ATOM 913 O O . THR A 1 116 ? -11.731 3.943 -5.423 1.00 77.62 116 THR A O 1
ATOM 916 N N . VAL A 1 117 ? -13.574 3.467 -6.653 1.00 53.72 117 VAL A N 1
ATOM 917 C CA . VAL A 1 117 ? -13.019 2.400 -7.504 1.00 53.72 117 VAL A CA 1
ATOM 918 C C . VAL A 1 117 ? -13.038 2.872 -8.946 1.00 53.72 117 VAL A C 1
ATOM 920 O O . VAL A 1 117 ? -14.094 3.405 -9.353 1.00 53.72 117 VAL A O 1
#

Sequence (117 aa):
LYTKSYLHYGLVEANRRVSAAIISKELLRVDSVSTINNPCYFKGMDYQPDFATALFQIPLAVVMRGTGDFDKCAALVRQLFGSSTTTCWVRDCTFDGVYQPRIDNTRFVAVSNFATV

Secondary structure (DSSP, 8-state):
------TT-SHHHHHHHHHHHHHHHHHTT-S--SEEEETTSPTT-EE------SSS------EEEE---HHHHHHHHHHHHH-------SSSB-STT-B----TT------GGGT--

Organism: Perkinsus olseni (NCBI:txid32597)

InterPro domains:
  IPR000407 Nucleoside phosphatase GDA1/CD39 [PF01150] (1-107)
  IPR000407 Nucleoside phosphatase GDA1/CD39 [PTHR11782] (1-115)